Protein AF-A0A7R9HH91-F1 (afdb_monomer)

pLDDT: mean 78.91, std 10.07, range [44.88, 91.12]

Organism: Timema poppense (NCBI:txid170557)

Structure (mmCIF, N/CA/C/O backbone):
data_AF-A0A7R9HH91-F1
#
_entry.id   AF-A0A7R9HH91-F1
#
loop_
_atom_site.group_PDB
_atom_site.id
_atom_site.type_symbol
_atom_site.label_atom_id
_atom_site.label_alt_id
_atom_site.label_comp_id
_atom_site.label_asym_id
_atom_site.label_entity_id
_atom_site.label_seq_id
_atom_site.pdbx_PDB_ins_code
_atom_site.Cartn_x
_atom_site.Cartn_y
_atom_site.Cartn_z
_atom_site.occupancy
_atom_site.B_iso_or_equiv
_atom_site.auth_seq_id
_atom_site.auth_comp_id
_atom_site.auth_asym_id
_atom_site.auth_atom_id
_atom_site.pdbx_PDB_model_num
ATOM 1 N N . MET A 1 1 ? -5.601 4.509 -8.934 1.00 57.03 1 MET A N 1
ATOM 2 C CA . MET A 1 1 ? -6.784 4.408 -9.812 1.00 57.03 1 MET A CA 1
ATOM 3 C C . MET A 1 1 ? -7.656 5.611 -9.509 1.00 57.03 1 MET A C 1
ATOM 5 O O . MET A 1 1 ? -8.104 5.730 -8.380 1.00 57.03 1 MET A O 1
ATOM 9 N N . ASP A 1 2 ? -7.835 6.526 -10.459 1.00 60.12 2 ASP A N 1
ATOM 10 C CA . ASP A 1 2 ? -8.786 7.631 -10.301 1.00 60.12 2 ASP A CA 1
ATOM 11 C C . ASP A 1 2 ? -10.129 7.163 -10.860 1.00 60.12 2 ASP A C 1
ATOM 13 O O . ASP A 1 2 ? -10.302 7.061 -12.075 1.00 60.12 2 ASP A O 1
ATOM 17 N N . VAL A 1 3 ? -11.075 6.847 -9.976 1.00 62.50 3 VAL A N 1
ATOM 18 C CA . VAL A 1 3 ? -12.426 6.402 -10.360 1.00 62.50 3 V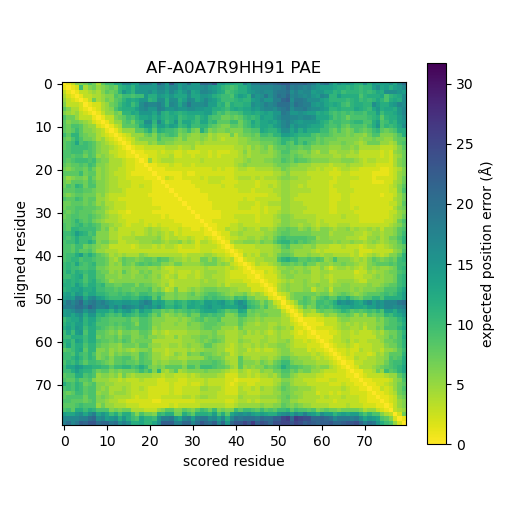AL A CA 1
ATOM 19 C C . VAL A 1 3 ? -13.186 7.444 -11.186 1.00 62.50 3 VAL A C 1
ATOM 21 O O . VAL A 1 3 ? -14.119 7.085 -11.896 1.00 62.50 3 VAL A O 1
ATOM 24 N N . ARG A 1 4 ? -12.751 8.711 -11.182 1.00 64.00 4 ARG A N 1
ATOM 25 C CA . ARG A 1 4 ? -13.305 9.767 -12.046 1.00 64.00 4 ARG A CA 1
ATOM 26 C C . ARG A 1 4 ? -12.785 9.689 -13.487 1.00 64.00 4 ARG A C 1
ATOM 28 O O . ARG A 1 4 ? -13.427 10.197 -14.396 1.00 64.00 4 ARG A O 1
ATOM 35 N N . HIS A 1 5 ? -11.646 9.026 -13.708 1.00 66.50 5 HIS A N 1
ATOM 36 C CA . HIS A 1 5 ? -10.979 8.888 -15.007 1.00 66.50 5 HIS A CA 1
ATOM 37 C C . HIS A 1 5 ? -10.503 7.444 -15.237 1.00 66.50 5 HIS A C 1
ATOM 39 O O . HIS A 1 5 ? -9.315 7.170 -15.445 1.00 66.50 5 HIS A O 1
ATOM 45 N N . VAL A 1 6 ? -11.445 6.497 -15.207 1.00 64.31 6 VAL A N 1
ATOM 46 C CA . VAL A 1 6 ? -11.178 5.047 -15.288 1.00 64.31 6 VAL A CA 1
ATOM 47 C C . VAL A 1 6 ? -10.404 4.654 -16.556 1.00 64.31 6 VAL A C 1
ATOM 49 O O . VAL A 1 6 ? -9.534 3.790 -16.497 1.00 64.31 6 VAL A O 1
ATOM 52 N N . SER A 1 7 ? -10.660 5.310 -17.694 1.00 67.56 7 SER A N 1
ATOM 53 C CA . SER A 1 7 ? -9.994 5.019 -18.977 1.00 67.56 7 SER A CA 1
ATOM 54 C C . SER A 1 7 ? -8.500 5.360 -19.001 1.00 67.56 7 SER A C 1
ATOM 56 O O . SER A 1 7 ? -7.759 4.772 -19.782 1.00 67.56 7 SER A O 1
ATOM 58 N N . LYS A 1 8 ? -8.050 6.277 -18.135 1.00 66.69 8 LYS A N 1
ATOM 59 C CA . LYS A 1 8 ? -6.643 6.692 -17.995 1.00 66.69 8 LYS A CA 1
ATOM 60 C C . LYS A 1 8 ? -5.974 6.091 -16.756 1.00 66.69 8 LYS A C 1
ATOM 62 O O . LYS A 1 8 ? -4.868 6.485 -16.400 1.00 66.69 8 LYS A O 1
ATOM 67 N N . SER A 1 9 ? -6.659 5.176 -16.074 1.00 63.19 9 SER A N 1
ATOM 68 C CA . SER A 1 9 ? -6.183 4.554 -14.843 1.00 63.19 9 SER A CA 1
ATOM 69 C C . SER A 1 9 ? -5.663 3.147 -15.112 1.00 63.19 9 SER A C 1
ATOM 71 O O . SER A 1 9 ? -6.242 2.402 -15.902 1.00 63.19 9 SER A O 1
ATOM 73 N N . MET A 1 10 ? -4.603 2.751 -14.403 1.00 66.25 10 MET A N 1
ATOM 74 C CA . MET A 1 10 ? -4.191 1.347 -14.366 1.00 66.25 10 MET A CA 1
ATOM 75 C C . MET A 1 10 ? -5.350 0.479 -13.858 1.00 66.25 10 MET A C 1
ATOM 77 O O . MET A 1 10 ? -5.916 0.755 -12.796 1.00 66.25 10 MET A O 1
ATOM 81 N N . LYS A 1 11 ? -5.703 -0.556 -14.630 1.00 67.62 11 LYS A N 1
ATOM 82 C CA . LYS A 1 11 ? -6.727 -1.542 -14.271 1.00 67.62 11 LYS A CA 1
ATOM 83 C C . LYS A 1 11 ? -6.064 -2.673 -13.491 1.00 67.62 11 LYS A C 1
ATOM 85 O O . LYS A 1 11 ? -5.350 -3.481 -14.074 1.00 67.62 11 LYS A O 1
ATOM 90 N N . ILE A 1 12 ? -6.304 -2.717 -12.186 1.00 69.50 12 ILE A N 1
ATOM 91 C CA . ILE A 1 12 ? -5.891 -3.820 -11.315 1.00 69.50 12 ILE A CA 1
ATOM 92 C C . ILE A 1 12 ? -7.158 -4.526 -10.840 1.00 69.50 12 ILE A C 1
ATOM 94 O O . ILE A 1 12 ? -8.108 -3.876 -10.403 1.00 69.50 12 ILE A O 1
ATOM 98 N N . CYS A 1 13 ? -7.183 -5.854 -10.947 1.00 70.88 13 CYS A N 1
ATOM 99 C CA . CYS A 1 13 ? -8.251 -6.652 -10.356 1.00 70.88 13 CYS A CA 1
ATOM 100 C C . CYS A 1 13 ? -7.911 -6.899 -8.886 1.00 70.88 13 CYS A C 1
ATOM 102 O O . CYS A 1 13 ? -6.932 -7.580 -8.578 1.00 70.88 13 CYS A O 1
ATOM 104 N N . VAL A 1 14 ? -8.720 -6.331 -7.996 1.00 78.81 14 VAL A N 1
ATOM 105 C CA . VAL A 1 14 ? -8.595 -6.478 -6.542 1.00 78.81 14 VAL A CA 1
ATOM 106 C C . VAL A 1 14 ? -9.578 -7.537 -6.050 1.00 78.81 14 VAL A C 1
ATOM 108 O O . VAL A 1 14 ? -10.690 -7.636 -6.565 1.00 78.81 14 VAL A O 1
ATOM 111 N N . LYS A 1 15 ? -9.198 -8.323 -5.037 1.00 81.44 15 LYS A N 1
ATOM 112 C CA . LYS A 1 15 ? -10.118 -9.289 -4.404 1.00 81.44 15 LYS A CA 1
ATOM 113 C C . LYS A 1 15 ? -11.145 -8.594 -3.515 1.00 81.44 15 LYS A C 1
ATOM 115 O O . LYS A 1 15 ? -12.280 -9.041 -3.401 1.00 81.44 15 LYS A O 1
ATOM 120 N N . LYS A 1 16 ? -10.728 -7.496 -2.884 1.00 84.31 16 LYS A N 1
ATOM 121 C CA . LYS A 1 16 ? -11.541 -6.673 -1.992 1.00 84.31 16 LYS A CA 1
ATOM 122 C C . LYS A 1 16 ? -11.162 -5.207 -2.160 1.00 84.31 16 LYS A C 1
ATOM 124 O O . LYS A 1 16 ? -9.979 -4.898 -2.328 1.00 84.31 16 LYS A O 1
ATOM 129 N N . CYS A 1 17 ? -12.158 -4.329 -2.106 1.00 84.94 17 CYS A N 1
ATOM 130 C CA . CYS A 1 17 ? -11.950 -2.883 -2.049 1.00 84.94 17 CYS A CA 1
ATOM 131 C C . CYS A 1 17 ? -11.601 -2.435 -0.617 1.00 84.94 17 CYS A C 1
ATOM 133 O O . CYS A 1 17 ? -11.984 -3.123 0.333 1.00 84.94 17 CYS A O 1
ATOM 135 N N . PRO A 1 18 ? -10.921 -1.287 -0.441 1.00 86.81 18 PRO A N 1
ATOM 136 C CA . PRO A 1 18 ? -10.724 -0.687 0.875 1.00 86.81 18 PRO A CA 1
ATOM 137 C C . PRO A 1 18 ? -12.064 -0.402 1.564 1.00 86.81 18 PRO A C 1
ATOM 139 O O . PRO A 1 18 ? -12.985 0.133 0.947 1.00 86.81 18 PRO A O 1
ATOM 142 N N . ASP A 1 19 ? -12.156 -0.766 2.840 1.00 86.44 19 ASP A N 1
ATOM 143 C CA . ASP A 1 19 ? -13.260 -0.467 3.765 1.00 86.44 19 ASP A CA 1
ATOM 144 C C . ASP A 1 19 ? -13.145 0.947 4.367 1.00 86.44 19 ASP A C 1
ATOM 146 O O . ASP A 1 19 ? -14.141 1.559 4.749 1.00 86.44 19 ASP A O 1
ATOM 150 N N . ARG A 1 20 ? -11.931 1.499 4.384 1.00 88.62 20 ARG A N 1
ATOM 151 C CA . ARG A 1 20 ? -11.609 2.876 4.778 1.00 88.62 20 ARG A CA 1
ATOM 152 C C . ARG A 1 20 ? -10.680 3.528 3.757 1.00 88.62 20 ARG A C 1
ATOM 154 O O . ARG A 1 20 ? -10.092 2.836 2.928 1.00 88.62 20 ARG A O 1
ATOM 161 N N . ASN A 1 21 ? -10.530 4.845 3.840 1.00 90.00 21 ASN A N 1
ATOM 162 C CA . ASN A 1 21 ? -9.532 5.548 3.040 1.00 90.00 21 ASN A CA 1
ATOM 163 C C . ASN A 1 21 ? -8.124 5.107 3.454 1.00 90.00 21 ASN A C 1
ATOM 165 O O . ASN A 1 21 ? -7.840 4.956 4.644 1.00 90.00 21 ASN A O 1
ATOM 169 N N . LEU A 1 22 ? -7.264 4.884 2.465 1.00 91.12 22 LEU A N 1
ATOM 170 C CA . LEU A 1 22 ? -5.848 4.595 2.675 1.00 91.12 22 LEU A CA 1
ATOM 171 C C . LEU A 1 22 ? -5.074 5.869 2.344 1.00 91.12 22 LEU A C 1
ATOM 173 O O . LEU A 1 22 ? -4.985 6.256 1.176 1.00 91.12 22 LEU A O 1
ATOM 177 N N . GLU A 1 23 ? -4.571 6.536 3.377 1.0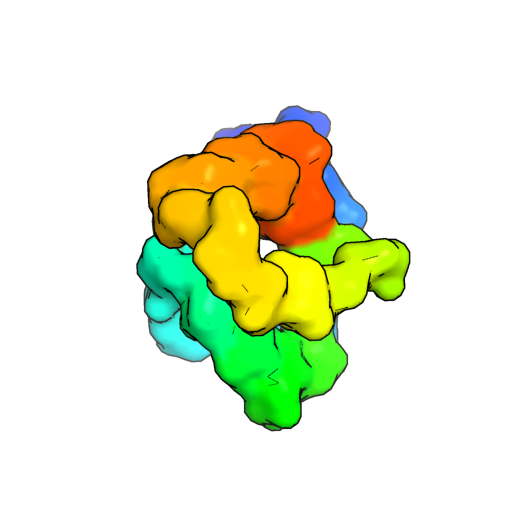0 90.81 23 GLU A N 1
ATOM 178 C CA . GLU A 1 23 ? -3.936 7.855 3.270 1.00 90.81 23 GLU A CA 1
ATOM 179 C C . GLU A 1 23 ? -2.428 7.730 3.021 1.00 90.81 23 GLU A C 1
ATOM 181 O O . GLU A 1 23 ? -1.805 8.630 2.461 1.00 90.81 23 GLU A O 1
ATOM 186 N N . THR A 1 24 ? -1.843 6.589 3.395 1.00 89.31 24 THR A N 1
ATOM 187 C CA . THR A 1 24 ? -0.401 6.337 3.333 1.00 89.31 24 THR A CA 1
ATOM 188 C C . THR A 1 24 ? -0.057 5.052 2.576 1.00 89.31 24 THR A C 1
ATOM 190 O O . THR A 1 24 ? -0.884 4.159 2.379 1.00 89.31 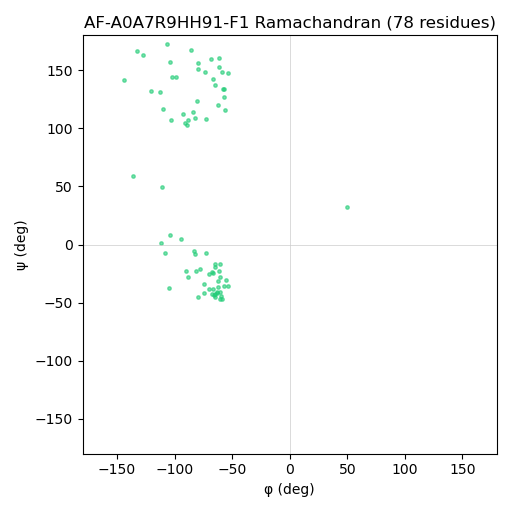24 THR A O 1
ATOM 193 N N . LEU A 1 25 ? 1.206 4.920 2.160 1.00 88.56 25 LEU A N 1
ATOM 194 C CA . LEU A 1 25 ? 1.740 3.657 1.633 1.00 88.56 25 LEU A CA 1
ATOM 195 C C . LEU A 1 25 ? 1.705 2.528 2.676 1.00 88.56 25 LEU A C 1
ATOM 197 O O . LEU A 1 25 ? 1.506 1.366 2.320 1.00 88.56 25 LEU A O 1
ATOM 201 N N . GLU A 1 26 ? 1.854 2.868 3.955 1.00 88.62 26 GLU A N 1
ATOM 202 C CA . GLU A 1 26 ? 1.750 1.916 5.060 1.00 88.62 26 GLU A CA 1
ATOM 203 C C . GLU A 1 26 ? 0.321 1.375 5.213 1.00 88.62 26 GLU A C 1
ATOM 205 O O . GLU A 1 26 ? 0.137 0.173 5.424 1.00 88.62 26 GLU A O 1
ATOM 210 N N . ASP A 1 27 ? -0.701 2.213 5.012 1.00 90.50 27 ASP A N 1
ATOM 211 C CA . ASP A 1 27 ? -2.096 1.763 4.970 1.00 90.50 27 ASP A CA 1
ATOM 212 C C . ASP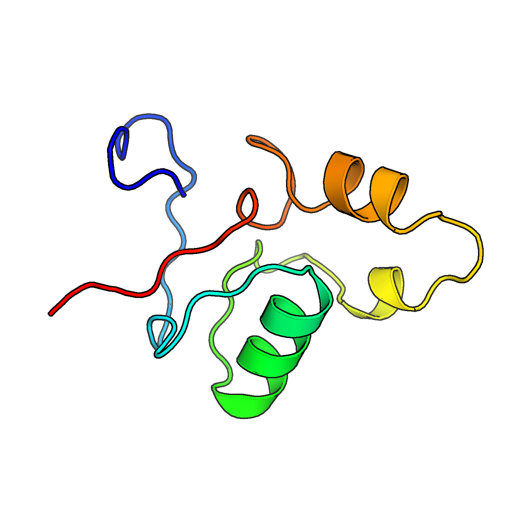 A 1 27 ? -2.323 0.747 3.847 1.00 90.50 27 ASP A C 1
ATOM 214 O O . ASP A 1 27 ? -3.000 -0.263 4.051 1.00 90.50 27 ASP A O 1
ATOM 218 N N . ILE A 1 28 ? -1.721 0.968 2.673 1.00 89.44 28 ILE A N 1
ATOM 219 C CA . ILE A 1 28 ? -1.788 0.030 1.544 1.00 89.44 28 ILE A CA 1
ATOM 220 C C . ILE A 1 28 ? -1.098 -1.294 1.895 1.00 89.44 28 ILE A C 1
ATOM 222 O O . ILE A 1 28 ? -1.657 -2.365 1.639 1.00 89.44 28 ILE A O 1
ATOM 226 N N . GLN A 1 29 ? 0.087 -1.246 2.510 1.00 89.31 29 GLN A N 1
ATOM 227 C CA . GLN A 1 29 ? 0.801 -2.449 2.944 1.00 89.31 29 GLN A CA 1
ATOM 228 C C . GLN A 1 29 ? 0.006 -3.225 4.003 1.00 89.31 29 GLN A C 1
ATOM 230 O O . GLN A 1 29 ? -0.083 -4.454 3.951 1.00 89.31 29 GLN A O 1
ATOM 235 N N . THR A 1 30 ? -0.598 -2.517 4.954 1.00 90.88 30 THR A N 1
ATOM 236 C CA . THR A 1 30 ? -1.435 -3.103 6.006 1.00 90.88 30 THR A CA 1
ATOM 237 C C . THR A 1 30 ? -2.695 -3.731 5.418 1.00 90.88 30 THR A C 1
ATOM 239 O O . THR A 1 30 ? -3.045 -4.860 5.765 1.00 90.88 30 THR A O 1
ATOM 242 N N . PHE A 1 31 ? -3.343 -3.053 4.469 1.00 90.25 31 PHE A N 1
ATOM 243 C CA . PHE A 1 31 ? -4.491 -3.584 3.741 1.00 90.25 31 PHE A CA 1
ATOM 244 C C . PHE A 1 31 ? -4.140 -4.874 2.992 1.00 90.25 31 PHE A C 1
ATOM 246 O O . PHE A 1 31 ? -4.875 -5.857 3.090 1.00 90.25 31 PHE A O 1
ATOM 253 N N . TYR A 1 32 ? -2.991 -4.905 2.311 1.00 88.69 32 TYR A N 1
ATOM 254 C CA . TYR A 1 32 ? -2.499 -6.109 1.646 1.00 88.69 32 TYR A CA 1
ATOM 255 C C . TYR A 1 32 ? -2.303 -7.269 2.631 1.00 88.69 32 TYR A C 1
ATOM 257 O O . TYR A 1 32 ? -2.778 -8.373 2.370 1.00 88.69 32 TYR A O 1
ATOM 265 N N . LYS A 1 33 ? -1.665 -7.021 3.783 1.00 89.38 33 LYS A N 1
ATOM 266 C CA . LYS A 1 33 ? -1.449 -8.044 4.821 1.00 89.38 33 LYS A CA 1
ATOM 267 C C . LYS A 1 33 ? -2.758 -8.579 5.410 1.00 89.38 33 LYS A C 1
ATOM 269 O O . LYS A 1 33 ? -2.830 -9.760 5.723 1.00 89.38 33 LYS A O 1
ATOM 274 N N . ARG A 1 34 ? -3.778 -7.727 5.566 1.00 90.25 34 ARG A N 1
ATOM 275 C CA . ARG A 1 34 ? -5.070 -8.099 6.166 1.00 90.25 34 ARG A CA 1
ATOM 276 C C . ARG A 1 34 ? -5.990 -8.832 5.190 1.00 90.25 34 ARG A C 1
ATOM 278 O O . ARG A 1 34 ? -6.635 -9.800 5.565 1.00 90.25 34 ARG A O 1
ATOM 285 N N . GLU A 1 35 ? -6.094 -8.338 3.960 1.00 88.31 35 GLU A N 1
ATOM 286 C CA . GLU A 1 35 ? -7.125 -8.768 3.003 1.00 88.31 35 GLU A CA 1
ATOM 287 C C . GLU A 1 35 ? -6.572 -9.623 1.860 1.00 88.31 35 GLU A C 1
ATOM 289 O O . GLU A 1 35 ? -7.335 -10.109 1.025 1.00 88.31 35 GLU A O 1
ATOM 294 N N . HIS A 1 36 ? -5.245 -9.766 1.768 1.00 85.62 36 HIS A N 1
ATOM 295 C CA . HIS A 1 36 ? -4.558 -10.410 0.644 1.00 85.62 36 HIS A CA 1
ATOM 296 C C . HIS A 1 36 ? -5.014 -9.870 -0.725 1.00 85.62 36 HIS A C 1
ATOM 298 O O . HIS A 1 36 ? -5.067 -10.594 -1.725 1.00 85.62 36 HIS A O 1
ATOM 304 N N . SER A 1 37 ? -5.369 -8.581 -0.761 1.00 83.62 37 SER A N 1
ATOM 305 C CA . SER A 1 37 ? -5.858 -7.873 -1.941 1.00 83.62 37 SER A CA 1
ATOM 306 C C . SER A 1 37 ? -4.794 -6.880 -2.407 1.00 83.62 37 SER A C 1
ATOM 308 O O . SER A 1 37 ? -4.410 -5.967 -1.676 1.00 83.62 37 SER A O 1
ATOM 310 N N . LEU A 1 38 ? -4.279 -7.091 -3.619 1.00 83.00 38 LEU A N 1
ATOM 311 C CA . LEU A 1 38 ? -3.196 -6.300 -4.203 1.00 83.00 38 LEU A CA 1
ATOM 312 C C . LEU A 1 38 ? -3.748 -5.015 -4.821 1.00 83.00 38 LEU A C 1
ATOM 314 O O . LEU A 1 38 ? -4.413 -5.061 -5.851 1.00 83.00 38 LEU A O 1
ATOM 318 N N . LEU A 1 39 ? -3.466 -3.874 -4.191 1.00 85.31 39 LEU A N 1
ATOM 319 C CA . LEU A 1 39 ? -3.775 -2.549 -4.744 1.00 85.31 39 LE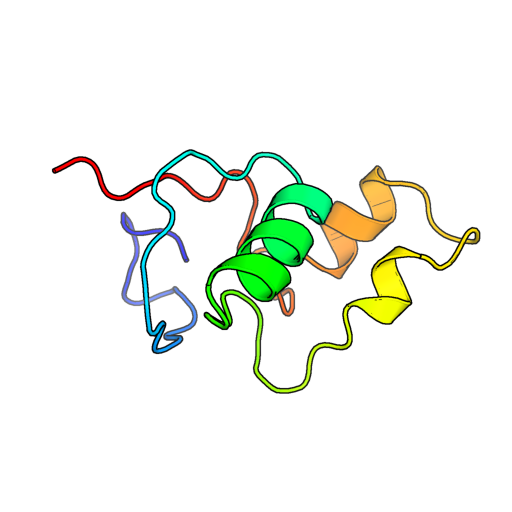U A CA 1
ATOM 320 C C . LEU A 1 39 ? -2.648 -2.001 -5.624 1.00 85.31 39 LEU A C 1
ATOM 322 O O . LEU A 1 39 ? -2.911 -1.209 -6.527 1.00 85.31 39 LEU A O 1
ATOM 326 N N . CYS A 1 40 ? -1.412 -2.415 -5.357 1.00 85.69 40 CYS A N 1
ATOM 327 C CA . CYS A 1 40 ? -0.256 -2.128 -6.197 1.00 85.69 40 CYS A CA 1
ATOM 328 C C . CYS A 1 40 ? -0.129 -3.170 -7.317 1.00 85.69 40 CYS A C 1
ATOM 330 O O . CYS A 1 40 ? -0.779 -4.218 -7.285 1.00 85.69 40 CYS A O 1
ATOM 332 N N . ARG A 1 41 ? 0.722 -2.892 -8.307 1.00 84.12 41 ARG A N 1
ATOM 333 C CA . ARG A 1 41 ? 1.108 -3.857 -9.338 1.00 84.12 41 ARG A CA 1
ATOM 334 C C . ARG A 1 41 ? 1.630 -5.153 -8.706 1.00 84.12 41 ARG A C 1
ATOM 336 O O . ARG A 1 41 ? 2.258 -5.129 -7.651 1.00 84.12 41 ARG A O 1
ATOM 343 N N . TYR A 1 42 ? 1.388 -6.273 -9.386 1.00 72.69 42 TYR A N 1
ATOM 344 C CA . TYR A 1 42 ? 1.707 -7.624 -8.905 1.00 72.69 42 TYR A CA 1
ATOM 345 C C . TYR A 1 42 ? 3.203 -7.866 -8.648 1.00 72.69 42 TYR A C 1
ATOM 347 O O . TYR A 1 42 ? 3.549 -8.758 -7.884 1.00 72.69 42 TYR A O 1
ATOM 355 N N . ASP A 1 43 ? 4.074 -7.081 -9.281 1.00 79.38 43 ASP A N 1
ATOM 356 C CA . ASP A 1 43 ? 5.533 -7.140 -9.167 1.00 79.38 43 ASP A CA 1
ATOM 357 C C . ASP A 1 43 ? 6.109 -6.167 -8.123 1.00 79.38 43 ASP A C 1
ATOM 359 O O . ASP A 1 43 ? 7.326 -6.045 -7.998 1.00 79.38 43 ASP A O 1
ATOM 363 N N . PHE A 1 44 ? 5.259 -5.458 -7.375 1.00 84.38 44 PHE A N 1
ATOM 364 C CA . PHE A 1 44 ? 5.712 -4.515 -6.361 1.00 84.38 44 PHE A CA 1
ATOM 365 C C . PHE A 1 44 ? 6.102 -5.216 -5.055 1.00 84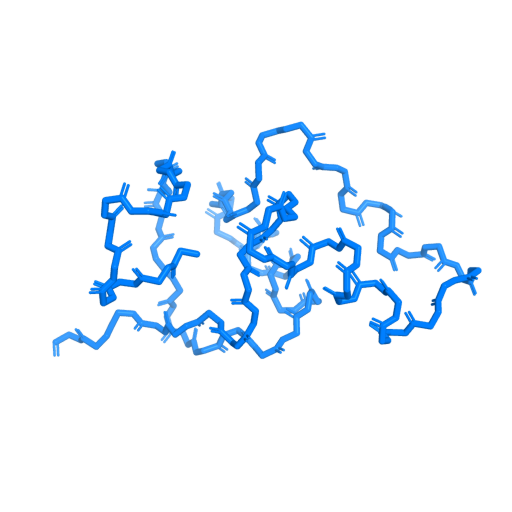.38 44 PHE A C 1
ATOM 367 O O . PHE A 1 44 ? 5.279 -5.887 -4.429 1.00 84.38 44 PHE A O 1
ATOM 374 N N . ASP A 1 45 ? 7.339 -4.995 -4.606 1.00 84.81 45 ASP A N 1
ATOM 375 C CA . ASP A 1 45 ? 7.821 -5.486 -3.317 1.00 84.81 45 ASP A CA 1
ATOM 376 C C . ASP A 1 45 ? 7.625 -4.441 -2.205 1.00 84.81 45 ASP A C 1
ATOM 378 O O . ASP A 1 45 ? 8.297 -3.407 -2.152 1.00 84.81 45 ASP A O 1
ATOM 382 N N . PHE A 1 46 ? 6.728 -4.741 -1.262 1.00 82.50 46 PHE A N 1
ATOM 383 C CA . PHE A 1 46 ? 6.472 -3.900 -0.092 1.00 82.50 46 PHE A CA 1
ATOM 384 C C . PHE A 1 46 ? 7.666 -3.794 0.873 1.00 82.50 46 PHE A C 1
ATOM 386 O O . PHE A 1 46 ? 7.696 -2.861 1.676 1.00 82.50 46 PHE A O 1
ATOM 393 N N . ASN A 1 47 ? 8.666 -4.678 0.798 1.00 82.62 47 ASN A N 1
ATOM 394 C CA . ASN A 1 47 ? 9.900 -4.554 1.584 1.00 82.62 47 ASN A CA 1
ATOM 395 C C . ASN A 1 47 ? 10.714 -3.308 1.190 1.00 82.62 47 ASN A C 1
ATOM 397 O O . ASN A 1 47 ? 11.521 -2.806 1.970 1.00 82.62 47 ASN A O 1
ATOM 401 N N . LEU A 1 48 ? 10.469 -2.736 0.008 1.00 79.88 48 LEU A N 1
ATOM 402 C CA . LEU A 1 48 ? 11.094 -1.477 -0.402 1.00 79.88 48 LEU A CA 1
ATOM 403 C C . LEU A 1 48 ? 10.627 -0.290 0.454 1.00 79.88 48 LEU A C 1
ATOM 405 O O . LEU A 1 48 ? 11.365 0.683 0.617 1.00 79.88 48 LEU A O 1
ATOM 409 N N . LEU A 1 49 ? 9.437 -0.378 1.060 1.00 76.94 49 LEU A N 1
ATOM 410 C CA . LEU A 1 49 ? 8.919 0.662 1.950 1.00 76.94 49 LEU A CA 1
ATOM 411 C C . LEU A 1 49 ? 9.681 0.736 3.276 1.00 76.94 49 LEU A C 1
ATOM 413 O O . LEU A 1 49 ? 9.741 1.809 3.874 1.00 76.94 49 LEU A O 1
ATOM 417 N N . THR A 1 50 ? 10.307 -0.356 3.722 1.00 74.12 50 THR A N 1
ATOM 418 C CA . THR A 1 50 ? 11.091 -0.379 4.968 1.00 74.12 50 THR A CA 1
ATOM 419 C C . THR A 1 50 ? 12.519 0.129 4.784 1.00 74.12 50 THR A C 1
ATOM 421 O O . THR A 1 50 ? 13.236 0.291 5.768 1.00 74.12 50 THR A O 1
ATOM 424 N N . SER A 1 51 ? 12.945 0.421 3.547 1.00 70.50 51 SER A N 1
ATOM 425 C CA . SER A 1 51 ? 14.262 1.007 3.297 1.00 70.50 51 SER A CA 1
ATOM 426 C C . SER A 1 51 ? 14.363 2.384 3.963 1.00 70.50 51 SER A C 1
ATOM 428 O O . SER A 1 51 ? 13.575 3.295 3.683 1.00 70.50 51 SER A O 1
ATOM 430 N N . GLN A 1 52 ? 15.328 2.523 4.873 1.00 64.44 52 GLN A N 1
ATOM 431 C CA . GLN A 1 52 ? 15.575 3.734 5.666 1.00 64.44 52 GLN A CA 1
ATOM 432 C C . GLN A 1 52 ? 16.201 4.875 4.845 1.00 64.44 52 GLN A C 1
ATOM 434 O O . GLN A 1 52 ? 16.320 5.991 5.335 1.00 64.44 52 GLN A O 1
ATOM 439 N N . HIS A 1 53 ? 16.581 4.615 3.591 1.00 67.38 53 HIS A N 1
ATOM 440 C CA . HIS A 1 53 ? 17.284 5.577 2.738 1.00 67.38 53 HIS A CA 1
ATOM 441 C C . HIS A 1 53 ? 16.381 6.598 2.029 1.00 67.38 53 HIS A C 1
ATOM 443 O O . HIS A 1 53 ? 16.899 7.522 1.408 1.00 67.38 53 HIS A O 1
ATOM 449 N N . LEU A 1 54 ? 15.054 6.448 2.092 1.00 71.06 54 LEU A N 1
ATOM 450 C CA . LEU A 1 54 ? 14.103 7.317 1.391 1.00 71.06 54 LEU A CA 1
ATOM 451 C C . LEU A 1 54 ? 13.160 7.996 2.386 1.00 71.06 54 LEU A C 1
ATOM 453 O O . LEU A 1 54 ? 12.556 7.322 3.226 1.00 71.06 54 LEU A O 1
ATOM 457 N N . SER A 1 55 ? 12.991 9.315 2.249 1.00 78.62 55 SER A N 1
ATOM 458 C CA . SER A 1 55 ? 11.950 10.059 2.963 1.00 78.62 55 SER A CA 1
ATOM 459 C C . SER A 1 55 ? 10.564 9.542 2.565 1.00 78.62 55 SER A C 1
ATOM 461 O O . SER A 1 55 ? 10.363 9.077 1.442 1.00 78.62 55 SER A O 1
ATOM 463 N N . GLU A 1 56 ? 9.570 9.662 3.446 1.00 75.12 56 GLU A N 1
ATOM 464 C CA . GLU A 1 56 ? 8.170 9.340 3.128 1.00 75.12 56 GLU A CA 1
ATOM 465 C C . GLU A 1 56 ? 7.670 10.077 1.881 1.00 75.12 56 GLU A C 1
ATOM 467 O O . GLU A 1 56 ? 6.933 9.516 1.069 1.00 75.12 56 GLU A O 1
ATOM 472 N N . LYS A 1 57 ? 8.125 11.318 1.680 1.00 77.44 57 LYS A N 1
ATOM 473 C CA . LYS A 1 57 ? 7.781 12.115 0.500 1.00 77.44 57 LYS A CA 1
ATOM 474 C C . LYS A 1 57 ? 8.327 11.490 -0.786 1.00 77.44 57 LYS A C 1
ATOM 476 O O . LYS A 1 57 ? 7.604 11.411 -1.779 1.00 77.44 57 LYS A O 1
ATOM 481 N N . ASP A 1 58 ? 9.563 11.001 -0.743 1.00 79.44 58 ASP A N 1
ATOM 482 C CA . ASP A 1 58 ? 10.211 10.346 -1.881 1.00 79.44 58 ASP A CA 1
ATOM 483 C C . ASP A 1 58 ? 9.567 8.988 -2.167 1.00 79.44 58 ASP A C 1
ATOM 485 O O . ASP A 1 58 ? 9.322 8.652 -3.325 1.00 79.44 58 ASP A O 1
ATOM 489 N N . LYS A 1 59 ? 9.195 8.239 -1.119 1.00 79.56 59 LYS A N 1
ATOM 490 C CA . LYS A 1 59 ? 8.437 6.983 -1.241 1.00 79.56 59 LYS A CA 1
ATOM 491 C C . LYS A 1 59 ? 7.085 7.219 -1.908 1.00 79.56 59 LYS A C 1
ATOM 493 O O . LYS A 1 59 ? 6.736 6.511 -2.849 1.00 79.56 59 LYS A O 1
ATOM 498 N N . ASN A 1 60 ? 6.347 8.242 -1.484 1.00 80.00 60 ASN A N 1
ATOM 499 C CA . ASN A 1 60 ? 5.058 8.582 -2.084 1.00 80.00 60 ASN A CA 1
ATOM 500 C C . ASN A 1 60 ? 5.201 8.992 -3.556 1.00 80.00 60 ASN A C 1
ATOM 502 O O . ASN A 1 60 ? 4.407 8.559 -4.388 1.00 80.00 60 ASN A O 1
ATOM 506 N N . MET A 1 61 ? 6.232 9.768 -3.898 1.00 79.62 61 MET A N 1
ATOM 507 C CA . MET A 1 61 ? 6.499 10.170 -5.281 1.00 79.62 61 MET A CA 1
ATOM 508 C C . MET A 1 61 ? 6.924 8.990 -6.171 1.00 79.62 61 MET A C 1
ATOM 510 O O . MET A 1 61 ? 6.454 8.876 -7.305 1.00 79.62 61 MET A O 1
ATOM 514 N N . ALA A 1 62 ? 7.783 8.105 -5.667 1.00 79.75 62 ALA A N 1
ATOM 515 C CA . ALA A 1 62 ? 8.292 6.959 -6.415 1.00 79.75 62 ALA A CA 1
ATOM 516 C C . ALA A 1 62 ? 7.246 5.844 -6.566 1.00 79.75 62 ALA A C 1
ATOM 518 O O . ALA A 1 62 ? 7.115 5.257 -7.641 1.00 79.75 62 ALA A O 1
ATOM 519 N N . PHE A 1 63 ? 6.486 5.558 -5.504 1.00 83.75 63 PHE A N 1
ATOM 520 C CA . PHE A 1 63 ? 5.628 4.376 -5.438 1.00 83.75 63 PHE A CA 1
ATOM 521 C C . PHE A 1 63 ? 4.140 4.681 -5.624 1.00 83.75 63 PHE A C 1
ATOM 523 O O . PHE A 1 63 ? 3.468 3.923 -6.316 1.00 83.75 63 PHE A O 1
ATOM 530 N N . SER A 1 64 ? 3.640 5.801 -5.095 1.00 83.19 64 SER A N 1
ATOM 531 C CA . SER A 1 64 ? 2.218 6.194 -5.125 1.00 83.19 64 SER A CA 1
ATOM 532 C C . SER A 1 64 ? 1.9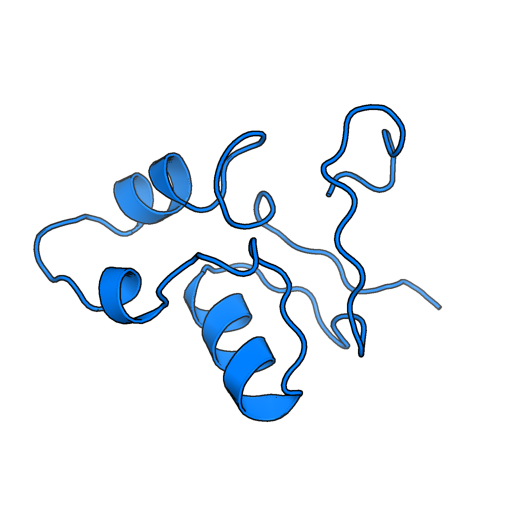59 7.399 -6.034 1.00 83.19 64 SER A C 1
ATOM 534 O O . SER A 1 64 ? 1.303 8.372 -5.654 1.00 83.19 64 SER A O 1
ATOM 536 N N . SER A 1 65 ? 2.473 7.348 -7.262 1.00 78.50 65 SER A N 1
ATOM 537 C CA . SER A 1 65 ? 2.211 8.349 -8.302 1.00 78.50 65 SER A CA 1
ATOM 538 C C . SER A 1 65 ? 1.273 7.804 -9.384 1.00 78.50 65 SER A C 1
ATOM 540 O O . SER A 1 65 ? 0.939 6.624 -9.405 1.00 78.50 65 SER A O 1
ATOM 542 N N . LYS A 1 66 ? 0.826 8.651 -10.325 1.00 71.81 66 LYS A N 1
ATOM 543 C CA . LYS A 1 66 ? -0.098 8.232 -11.405 1.00 71.81 66 LYS A CA 1
ATOM 544 C C . LYS A 1 66 ? 0.418 7.049 -12.238 1.00 71.81 66 LYS A C 1
ATOM 546 O O . LYS A 1 66 ? -0.391 6.289 -12.761 1.00 71.81 66 LYS A O 1
ATOM 551 N N . LEU A 1 67 ? 1.740 6.939 -12.374 1.00 70.56 67 LEU A N 1
ATOM 552 C CA . LEU A 1 67 ? 2.439 5.870 -13.096 1.00 70.56 67 LEU A CA 1
ATOM 553 C C . LEU A 1 67 ? 3.239 4.961 -12.151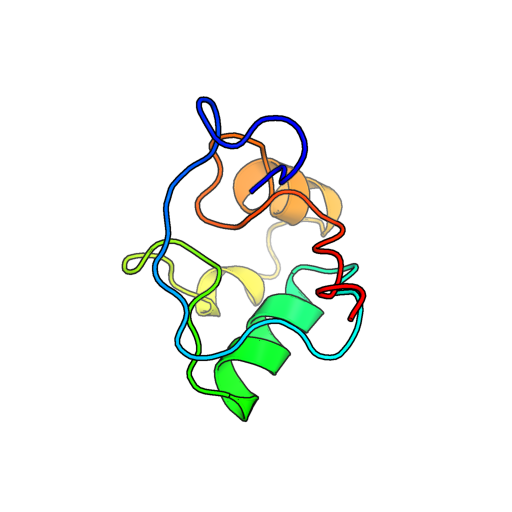 1.00 70.56 67 LEU A C 1
ATOM 555 O O . LEU A 1 67 ? 3.918 4.045 -12.611 1.00 70.56 67 LEU A O 1
ATOM 559 N N . GLY A 1 68 ? 3.181 5.234 -10.847 1.00 77.56 68 GLY A N 1
ATOM 560 C CA . GLY A 1 68 ? 3.850 4.444 -9.830 1.00 77.56 68 GLY A CA 1
ATOM 561 C C . GLY A 1 68 ? 3.211 3.061 -9.703 1.00 77.56 68 GLY A C 1
ATOM 562 O O . GLY A 1 68 ? 2.073 2.853 -10.129 1.00 77.56 68 GLY A O 1
ATOM 563 N N . PRO A 1 69 ? 3.932 2.086 -9.135 1.00 85.38 69 PRO A N 1
ATOM 564 C CA . PRO A 1 69 ? 3.420 0.737 -8.936 1.00 85.38 69 PRO A CA 1
ATOM 565 C C . PRO A 1 69 ? 2.179 0.685 -8.045 1.00 85.38 69 PRO A C 1
ATOM 567 O O . PRO A 1 69 ? 1.359 -0.212 -8.220 1.00 85.38 69 PRO A O 1
ATOM 570 N N . CYS A 1 70 ? 2.016 1.628 -7.121 1.00 86.75 70 CYS A N 1
ATOM 571 C CA . CYS A 1 70 ? 0.855 1.743 -6.256 1.00 86.75 70 CYS A CA 1
ATOM 572 C C . CYS A 1 70 ? -0.072 2.884 -6.707 1.00 86.75 70 CYS A C 1
ATOM 574 O O . CYS A 1 70 ? 0.351 3.819 -7.390 1.00 86.75 70 CYS A O 1
ATOM 576 N N . PRO A 1 71 ? -1.362 2.839 -6.334 1.00 85.25 71 PRO A N 1
ATOM 577 C CA . PRO A 1 71 ? -2.289 3.925 -6.607 1.00 85.25 71 PRO A CA 1
ATOM 578 C C . PRO A 1 71 ? -1.822 5.241 -5.976 1.00 85.25 71 PRO A C 1
ATOM 580 O O . PRO A 1 71 ? -1.254 5.252 -4.888 1.00 85.25 71 PRO A O 1
ATOM 583 N N . SER A 1 72 ? -2.149 6.360 -6.623 1.00 87.00 72 SER A N 1
ATOM 584 C CA . SER A 1 72 ? -2.033 7.679 -6.002 1.00 87.00 72 SER A CA 1
ATOM 585 C C . SER A 1 72 ? -2.847 7.751 -4.714 1.00 87.00 72 SER A C 1
ATOM 587 O O . SER A 1 72 ? -4.017 7.359 -4.714 1.00 87.00 72 SER A O 1
ATOM 589 N N . LEU A 1 73 ? -2.237 8.291 -3.664 1.00 85.81 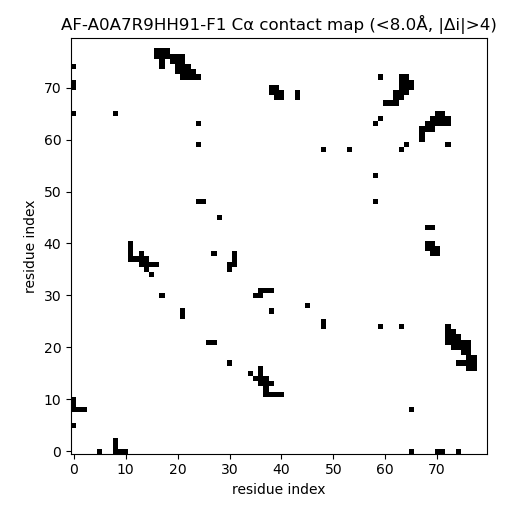73 LEU A N 1
ATOM 590 C CA . LEU A 1 73 ? -2.892 8.542 -2.385 1.00 85.81 73 LEU A CA 1
ATOM 591 C C . LEU A 1 73 ? -3.733 9.839 -2.439 1.00 85.81 73 LEU A C 1
ATOM 593 O O . LEU A 1 73 ? -3.369 10.761 -3.178 1.00 85.81 73 LEU A O 1
ATOM 597 N N . PRO A 1 74 ? -4.822 9.934 -1.656 1.00 88.12 74 PRO A N 1
ATOM 598 C CA . PRO A 1 74 ? -5.431 8.837 -0.904 1.00 88.12 74 PRO A CA 1
ATOM 599 C C . PRO A 1 74 ? -6.191 7.860 -1.810 1.00 88.12 74 PRO A C 1
ATOM 601 O O . PRO A 1 74 ? -6.768 8.237 -2.835 1.00 88.12 74 PRO A O 1
ATOM 604 N N . VAL A 1 75 ? -6.219 6.586 -1.412 1.00 87.00 75 VAL A N 1
ATOM 605 C CA . VAL A 1 75 ? -7.097 5.586 -2.030 1.00 87.00 75 VAL A CA 1
ATOM 606 C C . VAL A 1 75 ? -8.415 5.596 -1.282 1.00 87.00 75 VAL A C 1
ATOM 608 O O . VAL A 1 75 ? -8.516 5.063 -0.178 1.00 87.00 75 VAL A O 1
ATOM 611 N N . TYR A 1 76 ? -9.423 6.215 -1.884 1.00 85.00 76 TYR A N 1
ATOM 612 C CA . TYR A 1 76 ? -10.747 6.291 -1.285 1.00 85.00 76 TYR A CA 1
ATOM 613 C C . TYR A 1 76 ? -11.402 4.914 -1.197 1.00 85.00 76 TYR A C 1
ATOM 615 O O . TYR A 1 76 ? -11.276 4.087 -2.111 1.00 85.00 76 TYR A O 1
ATOM 623 N N . ASN A 1 77 ? -12.126 4.683 -0.101 1.00 81.50 77 ASN A N 1
ATOM 624 C CA . ASN A 1 77 ? -13.022 3.541 -0.027 1.00 81.50 77 ASN A CA 1
ATOM 625 C C . ASN A 1 77 ? -14.109 3.651 -1.101 1.00 81.50 77 ASN A C 1
ATOM 627 O O . ASN A 1 77 ? -14.386 4.714 -1.670 1.00 81.50 77 ASN A O 1
ATOM 631 N N . ARG A 1 78 ? -14.734 2.517 -1.410 1.00 67.12 78 ARG A N 1
ATOM 632 C CA . ARG A 1 78 ? -15.946 2.561 -2.218 1.00 67.12 78 ARG A CA 1
ATOM 633 C C . ARG A 1 78 ? -17.045 3.118 -1.314 1.00 67.12 78 ARG A C 1
ATOM 635 O O . ARG A 1 78 ? -17.477 2.416 -0.405 1.00 67.12 78 ARG A O 1
ATOM 642 N N . LEU A 1 79 ? -17.463 4.362 -1.551 1.00 53.34 79 LEU A N 1
ATOM 643 C CA . LEU A 1 79 ? -18.745 4.848 -1.044 1.00 53.34 79 LEU A CA 1
ATOM 644 C C . LEU A 1 79 ? -19.808 3.879 -1.571 1.00 53.34 79 LEU A C 1
ATOM 646 O O . LEU A 1 79 ? -19.917 3.681 -2.785 1.00 53.34 79 LEU A O 1
ATOM 650 N N . VAL A 1 80 ? -20.459 3.188 -0.639 1.00 44.88 80 VAL A N 1
ATOM 651 C CA . VAL A 1 80 ? -21.605 2.314 -0.902 1.00 44.88 80 VAL A CA 1
ATOM 652 C C . VAL A 1 80 ? -22.768 3.172 -1.373 1.00 44.88 80 VAL A C 1
ATOM 654 O O . VAL A 1 80 ? -22.982 4.237 -0.751 1.00 44.88 80 VAL A O 1
#

Sequence (80 aa):
MDVRHVSKSMKICVKKCPDRNLETLEDIQTFYKREHSLLCRYDFDFNLLTSQHLSEKDKNMAFSSKLGPCPSLPVYNRLV

Radius of gyration: 12.09 Å; Cα contacts (8 Å, |Δi|>4): 94; chains: 1; bounding box: 39×22×25 Å

Solvent-accessible surface area (backbone atoms only — not comparable to full-atom values): 4955 Å² total; per-residue (Å²): 84,48,85,91,45,56,93,83,28,77,88,72,88,54,85,58,77,52,92,53,67,28,73,45,73,64,45,51,53,50,46,28,73,73,66,74,21,56,76,40,46,92,86,61,64,71,72,66,73,71,46,85,90,55,54,72,68,53,47,40,59,62,34,28,23,95,85,26,55,24,44,38,67,62,42,70,35,73,84,126

Mean predicted aligned error: 6.7 Å

Foldseek 3Di:
DPPVCVVLADDDDWPDFDPAKAAAPVSQVVCCVPPVTHQFAPPDDPVVVVPPPDDSVRCLVQADDRPHRHDHPGRGTPPD

Secondary structure (DSSP, 8-state):
--GGGGGGS-----SS--SS-B-SHHHHHHHHHHH----S-TT--GGGGG-TTS-HHHHHHHHSSTTSSSPPSPB-----